Protein AF-A0A965K8X4-F1 (afdb_monomer_lite)

Foldseek 3Di:
DDPVVVVVVVVVCCVVCVPVVCVVVVLVVQVVVLLVVLCVVAVVVVHDSPPPADADPVRHHDPVQLSRPPVNCVVLVQADPPPRHGDDD

Sequence (89 aa):
MSLQDALSILTLTTALHPGIVAVCAGAMGACVGSFLNVCIHRLPKGQSIVTPGSHCACGKPIPFWLNLPLLGWVSLRGKAACCGTRISV

Secondary structure (DSSP, 8-state):
--HHHHHHHHHHHHHH-HHHHHHHHHHHHHHHHHHHHHHHHHGGGT--SSSS--B-TTSPBPPGGGGSTTHHHHHHTTB-TTT--B---

Structure (mmCIF, N/CA/C/O backbone):
data_AF-A0A965K8X4-F1
#
_entry.id   AF-A0A965K8X4-F1
#
loop_
_atom_site.group_PDB
_atom_site.id
_atom_site.type_symbol
_atom_site.label_atom_id
_atom_site.label_alt_id
_atom_site.label_comp_id
_atom_site.label_asym_id
_atom_site.label_entity_id
_atom_site.label_seq_id
_atom_site.pdbx_PDB_ins_code
_atom_site.Cartn_x
_atom_site.Cartn_y
_atom_site.Cartn_z
_atom_site.occupancy
_atom_site.B_iso_or_equiv
_atom_site.auth_seq_id
_atom_site.auth_comp_id
_atom_site.auth_asym_id
_atom_site.auth_atom_id
_atom_site.pdbx_PDB_model_num
ATOM 1 N N . MET A 1 1 ? 34.262 -0.429 -13.362 1.00 72.81 1 MET A N 1
ATOM 2 C CA . MET A 1 1 ? 32.953 -0.393 -14.045 1.00 72.81 1 MET A CA 1
ATOM 3 C C . MET A 1 1 ? 32.516 1.061 -14.064 1.00 72.81 1 MET A C 1
ATOM 5 O O . MET A 1 1 ? 32.397 1.633 -12.984 1.00 72.81 1 MET A O 1
ATOM 9 N N . SER A 1 2 ? 32.454 1.692 -15.237 1.00 85.00 2 SER A N 1
ATOM 10 C CA . SER A 1 2 ? 32.311 3.151 -15.360 1.00 85.00 2 SER A CA 1
ATOM 11 C C . SER A 1 2 ? 30.838 3.562 -15.263 1.00 85.00 2 SER A C 1
ATOM 13 O O . SER A 1 2 ? 29.952 2.785 -15.612 1.00 85.00 2 SER A O 1
ATOM 15 N N . LEU A 1 3 ? 30.555 4.783 -14.798 1.00 79.88 3 LEU A N 1
ATOM 16 C CA . LEU A 1 3 ? 29.182 5.284 -14.632 1.00 79.88 3 LEU A CA 1
ATOM 17 C C . LEU A 1 3 ? 28.399 5.295 -15.963 1.00 79.88 3 LEU A C 1
ATOM 19 O O . LEU A 1 3 ? 27.210 4.982 -15.979 1.00 79.88 3 LEU A O 1
ATOM 23 N N . GLN A 1 4 ? 29.074 5.586 -17.082 1.00 81.81 4 GLN A N 1
ATOM 24 C CA . GLN A 1 4 ? 28.504 5.484 -18.430 1.00 81.81 4 GLN A CA 1
ATOM 25 C C . GLN A 1 4 ? 28.083 4.050 -18.787 1.00 81.81 4 GLN A C 1
ATOM 27 O O . GLN A 1 4 ? 27.002 3.878 -19.337 1.00 81.81 4 GLN A O 1
ATOM 32 N N . ASP A 1 5 ? 28.859 3.029 -18.408 1.00 80.06 5 ASP A N 1
ATOM 33 C CA . ASP A 1 5 ? 28.535 1.624 -18.702 1.00 80.06 5 ASP A CA 1
ATOM 34 C C . ASP A 1 5 ? 27.246 1.197 -17.984 1.00 80.06 5 ASP A C 1
ATOM 36 O O . ASP A 1 5 ? 26.386 0.528 -18.559 1.00 80.06 5 ASP A O 1
ATOM 40 N N . ALA A 1 6 ? 27.070 1.643 -16.736 1.00 75.94 6 ALA A N 1
ATOM 41 C CA . ALA A 1 6 ? 25.857 1.394 -15.960 1.00 75.94 6 ALA A CA 1
ATOM 42 C C . ALA A 1 6 ? 24.626 2.085 -16.573 1.00 75.94 6 ALA A C 1
ATOM 44 O O . ALA A 1 6 ? 23.551 1.483 -16.641 1.00 75.94 6 ALA A O 1
ATOM 45 N N . LEU A 1 7 ? 24.784 3.319 -17.067 1.00 80.94 7 LEU A N 1
ATOM 46 C CA . LEU A 1 7 ? 23.714 4.051 -17.747 1.00 80.94 7 LEU A CA 1
ATOM 47 C C . LEU A 1 7 ? 23.326 3.367 -19.066 1.00 80.94 7 LEU A C 1
ATOM 49 O O . LEU A 1 7 ? 22.142 3.188 -19.345 1.00 80.94 7 LEU A O 1
ATOM 53 N N . SER A 1 8 ? 24.307 2.921 -19.855 1.00 77.31 8 SER A N 1
ATOM 54 C CA . SER A 1 8 ? 24.083 2.204 -21.114 1.00 77.31 8 SER A CA 1
ATOM 55 C C . SER A 1 8 ? 23.354 0.877 -20.896 1.00 77.31 8 SER A C 1
ATOM 57 O O . SER A 1 8 ? 22.397 0.592 -21.612 1.00 77.31 8 SER A O 1
ATOM 59 N N . ILE A 1 9 ? 23.725 0.105 -19.868 1.00 70.75 9 ILE A N 1
ATOM 60 C CA . ILE A 1 9 ? 23.042 -1.148 -19.496 1.00 70.75 9 ILE A CA 1
ATOM 61 C C . ILE A 1 9 ? 21.599 -0.881 -19.041 1.00 70.75 9 ILE A C 1
ATOM 63 O O . ILE A 1 9 ? 20.679 -1.608 -19.429 1.00 70.75 9 ILE A O 1
ATOM 67 N N . LEU A 1 10 ? 21.371 0.182 -18.263 1.00 71.25 10 LEU A N 1
ATOM 68 C CA . LEU A 1 10 ? 20.032 0.593 -17.829 1.00 71.25 10 LEU A CA 1
ATOM 69 C C . LEU A 1 10 ? 19.154 1.019 -19.022 1.00 71.25 10 LEU A C 1
ATOM 71 O O . LEU A 1 10 ? 17.972 0.686 -19.095 1.00 71.25 10 LEU A O 1
ATOM 75 N N . THR A 1 11 ? 19.743 1.699 -20.005 1.00 72.31 11 THR A N 1
ATOM 76 C CA . THR A 1 11 ? 19.039 2.121 -21.228 1.00 72.31 11 THR A CA 1
ATOM 77 C C . THR A 1 11 ? 18.723 0.923 -22.136 1.00 72.31 11 THR A C 1
ATOM 79 O O . THR A 1 11 ? 17.635 0.830 -22.699 1.00 72.31 11 THR A O 1
ATOM 82 N N . LEU A 1 12 ? 19.636 -0.049 -22.233 1.00 69.12 12 LEU A N 1
ATOM 83 C CA . LEU A 1 12 ? 19.435 -1.272 -23.016 1.00 69.12 12 LEU A CA 1
ATOM 84 C C . LEU A 1 12 ? 18.340 -2.168 -22.411 1.00 69.12 12 LEU A C 1
ATOM 86 O O . LEU A 1 12 ? 17.502 -2.703 -23.130 1.00 69.12 12 LEU A O 1
ATOM 90 N N . THR A 1 13 ? 18.316 -2.310 -21.083 1.00 67.62 13 THR A N 1
ATOM 91 C CA . THR A 1 13 ? 17.315 -3.121 -20.363 1.00 67.62 13 THR A CA 1
ATOM 92 C C . THR A 1 13 ? 15.918 -2.495 -20.389 1.00 67.62 13 THR A C 1
ATOM 94 O O . THR A 1 13 ? 14.935 -3.213 -20.581 1.00 67.62 13 THR A O 1
ATOM 97 N N . THR A 1 14 ? 15.821 -1.166 -20.269 1.00 67.88 14 THR A N 1
ATOM 98 C CA . THR A 1 14 ? 14.555 -0.418 -20.413 1.00 67.88 14 THR A CA 1
ATOM 99 C C . THR A 1 14 ? 13.998 -0.469 -21.835 1.00 67.88 14 THR A C 1
ATOM 101 O O . THR A 1 14 ? 12.785 -0.603 -21.999 1.00 67.88 14 THR A O 1
ATOM 104 N N . ALA A 1 15 ? 14.862 -0.440 -22.854 1.00 68.81 15 ALA A N 1
ATOM 105 C CA . ALA A 1 15 ? 14.466 -0.562 -24.256 1.00 68.81 15 ALA A CA 1
ATOM 106 C C . ALA A 1 15 ? 14.022 -1.987 -24.644 1.00 68.81 15 ALA A C 1
ATOM 108 O O . ALA A 1 15 ? 13.101 -2.137 -25.444 1.00 68.81 15 ALA A O 1
ATOM 109 N N . LEU A 1 16 ? 14.640 -3.033 -24.075 1.00 68.19 16 LEU A N 1
ATOM 110 C CA . LEU A 1 16 ? 14.321 -4.430 -24.406 1.00 68.19 16 LEU A CA 1
ATOM 111 C C . LEU A 1 16 ? 13.093 -4.973 -23.648 1.00 68.19 16 LEU A C 1
ATOM 113 O O . LEU A 1 16 ? 12.404 -5.850 -24.161 1.00 68.19 16 LEU A O 1
ATOM 117 N N . HIS A 1 17 ? 12.812 -4.471 -22.438 1.00 78.69 17 HIS A N 1
ATOM 118 C CA . HIS A 1 17 ? 11.704 -4.942 -21.591 1.00 78.69 17 HIS A CA 1
ATOM 119 C C . HIS A 1 17 ? 10.941 -3.790 -20.905 1.00 78.69 17 HIS A C 1
ATOM 121 O O . HIS A 1 17 ? 10.874 -3.735 -19.670 1.00 78.69 17 HIS A O 1
ATOM 127 N N . PRO A 1 18 ? 10.293 -2.893 -21.672 1.00 77.62 18 PRO A N 1
ATOM 128 C CA . PRO A 1 18 ? 9.555 -1.759 -21.109 1.00 77.62 18 PRO A CA 1
ATOM 129 C C . PRO A 1 18 ? 8.440 -2.204 -20.149 1.00 77.62 18 PRO A C 1
ATOM 131 O O . PRO A 1 18 ? 8.181 -1.546 -19.144 1.00 77.62 18 PRO A O 1
ATOM 134 N N . GLY A 1 19 ? 7.828 -3.367 -20.405 1.00 84.31 19 GLY A N 1
ATOM 135 C CA . GLY A 1 19 ? 6.803 -3.946 -19.536 1.00 84.31 19 GLY A CA 1
ATOM 136 C C . GLY A 1 19 ? 7.321 -4.337 -18.149 1.00 84.31 19 GLY A C 1
ATOM 137 O O . GLY A 1 19 ? 6.662 -4.048 -17.155 1.00 84.31 19 GLY A O 1
ATOM 138 N N . ILE A 1 20 ? 8.513 -4.937 -18.054 1.00 85.62 20 ILE A N 1
ATOM 139 C CA . ILE A 1 20 ? 9.091 -5.347 -16.761 1.00 85.62 20 ILE A CA 1
ATOM 140 C C . ILE A 1 20 ? 9.405 -4.112 -15.921 1.00 85.62 20 ILE A C 1
ATOM 142 O O . ILE A 1 20 ? 9.049 -4.054 -14.745 1.00 85.62 20 ILE A O 1
ATOM 146 N N . VAL A 1 21 ? 10.017 -3.099 -16.535 1.00 85.75 21 VAL A N 1
ATOM 147 C CA . VAL A 1 21 ? 10.342 -1.844 -15.849 1.00 85.75 21 VAL A CA 1
ATOM 148 C C . VAL A 1 21 ? 9.073 -1.150 -15.358 1.00 85.75 21 VAL A C 1
ATOM 150 O O . VAL A 1 21 ? 9.019 -0.743 -14.198 1.00 85.75 21 VAL A O 1
ATOM 153 N N . ALA A 1 22 ? 8.033 -1.074 -16.193 1.00 87.25 22 ALA A N 1
ATOM 154 C CA . ALA A 1 22 ? 6.755 -0.478 -15.814 1.00 87.25 22 ALA A CA 1
ATOM 155 C C . ALA A 1 22 ? 6.078 -1.231 -14.658 1.00 87.25 22 ALA A C 1
ATOM 157 O O . ALA A 1 22 ? 5.597 -0.600 -13.717 1.00 87.25 22 ALA A O 1
ATOM 158 N N . VAL A 1 23 ? 6.075 -2.569 -14.686 1.00 89.44 23 VAL A N 1
ATOM 159 C CA . VAL A 1 23 ? 5.507 -3.393 -13.607 1.00 89.44 23 VAL A CA 1
ATOM 160 C C . VAL A 1 23 ? 6.281 -3.198 -12.304 1.00 89.44 23 VAL A C 1
ATOM 162 O O . VAL A 1 23 ? 5.662 -2.975 -11.266 1.00 89.44 23 VAL A O 1
ATOM 165 N N . CYS A 1 24 ? 7.614 -3.223 -12.341 1.00 89.38 24 CYS A N 1
ATOM 166 C CA . CYS A 1 24 ? 8.444 -3.007 -11.156 1.00 89.38 24 CYS A CA 1
ATOM 167 C C . CYS A 1 24 ? 8.252 -1.600 -10.571 1.00 89.38 24 CYS A C 1
ATOM 169 O O . CYS A 1 24 ? 8.036 -1.457 -9.366 1.00 89.38 24 CYS A O 1
ATOM 171 N N . ALA A 1 25 ? 8.274 -0.566 -11.418 1.00 90.19 25 ALA A N 1
ATOM 172 C CA . ALA A 1 25 ? 8.040 0.815 -11.000 1.00 90.19 25 ALA A CA 1
ATOM 173 C C . ALA A 1 25 ? 6.626 0.999 -10.426 1.00 90.19 25 ALA A C 1
ATOM 175 O O . ALA A 1 25 ? 6.462 1.612 -9.371 1.00 90.19 25 ALA A O 1
ATOM 176 N N . GLY A 1 26 ? 5.612 0.418 -11.072 1.00 91.06 26 GLY A N 1
ATOM 177 C CA . GLY A 1 26 ? 4.226 0.444 -10.610 1.00 91.06 26 GLY A CA 1
ATOM 178 C C . GLY A 1 26 ? 4.034 -0.285 -9.280 1.00 91.06 26 GLY A C 1
ATOM 179 O O . GLY A 1 26 ? 3.385 0.249 -8.384 1.00 91.06 26 GLY A O 1
ATOM 180 N N . ALA A 1 27 ? 4.640 -1.461 -9.107 1.00 90.25 27 ALA A N 1
ATOM 181 C CA . ALA A 1 27 ? 4.590 -2.212 -7.854 1.00 90.25 27 ALA A CA 1
ATOM 182 C C . ALA A 1 27 ? 5.257 -1.438 -6.708 1.00 90.25 27 ALA A C 1
ATOM 184 O O . ALA A 1 27 ? 4.684 -1.319 -5.625 1.00 90.25 27 ALA A O 1
ATOM 185 N N . MET A 1 28 ? 6.430 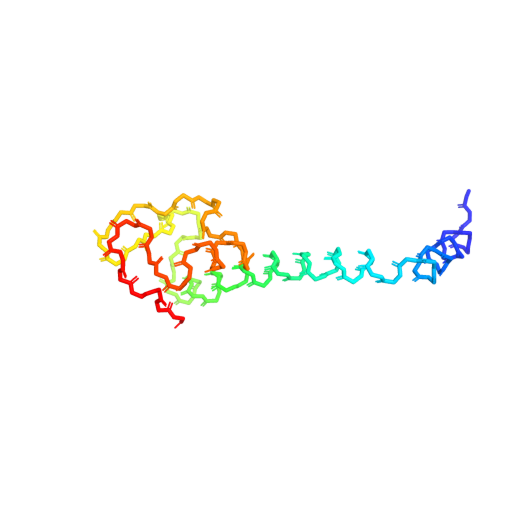-0.849 -6.956 1.00 91.94 28 MET A N 1
ATOM 186 C CA . MET A 1 28 ? 7.117 -0.028 -5.961 1.00 91.94 28 MET A CA 1
ATOM 187 C C . MET A 1 28 ? 6.306 1.223 -5.606 1.00 91.94 28 MET A C 1
ATOM 189 O O . MET A 1 28 ? 6.113 1.514 -4.425 1.00 91.94 28 MET A O 1
ATOM 193 N N . GLY A 1 29 ? 5.762 1.917 -6.609 1.00 93.56 29 GLY A N 1
ATOM 194 C CA . GLY A 1 29 ? 4.874 3.060 -6.412 1.00 93.56 29 GLY A CA 1
ATOM 195 C C . GLY A 1 29 ? 3.613 2.700 -5.624 1.00 93.56 29 GLY A C 1
ATOM 196 O O . GLY A 1 29 ? 3.234 3.434 -4.714 1.00 93.56 29 GLY A O 1
ATOM 197 N N . ALA A 1 30 ? 3.003 1.544 -5.897 1.00 90.88 30 ALA A N 1
ATOM 198 C CA . ALA A 1 30 ? 1.843 1.054 -5.157 1.00 90.88 30 ALA A CA 1
ATOM 199 C C . ALA A 1 30 ? 2.179 0.764 -3.685 1.00 90.88 30 ALA A C 1
ATOM 201 O O . ALA A 1 30 ? 1.419 1.157 -2.800 1.00 90.88 30 ALA A O 1
ATOM 202 N N . CYS A 1 31 ? 3.328 0.138 -3.405 1.00 89.12 31 CYS A N 1
ATOM 203 C CA . CYS A 1 31 ? 3.796 -0.102 -2.037 1.00 89.12 31 CYS A CA 1
ATOM 204 C C . CYS A 1 31 ? 4.032 1.211 -1.274 1.00 89.12 31 CYS A C 1
ATOM 206 O O . CYS A 1 31 ? 3.532 1.377 -0.159 1.00 89.12 31 CYS A O 1
ATOM 208 N N . VAL A 1 32 ? 4.747 2.161 -1.886 1.00 93.56 32 VAL A N 1
ATOM 209 C CA . VAL A 1 32 ? 5.030 3.475 -1.285 1.00 93.56 32 VAL A CA 1
ATOM 210 C C . VAL A 1 32 ? 3.739 4.264 -1.067 1.00 93.56 32 VAL A C 1
ATOM 212 O O . VAL A 1 32 ? 3.506 4.761 0.034 1.00 93.56 32 VAL A O 1
ATOM 215 N N . GLY A 1 33 ? 2.865 4.334 -2.072 1.00 92.31 33 GLY A N 1
ATOM 216 C CA . GLY A 1 33 ? 1.574 5.015 -1.974 1.00 92.31 33 GLY A CA 1
ATOM 217 C C . GLY A 1 33 ? 0.676 4.416 -0.891 1.00 92.31 33 GLY A C 1
ATOM 218 O O . GLY A 1 33 ? 0.084 5.152 -0.103 1.00 92.31 33 GLY A O 1
ATOM 219 N N . SER A 1 34 ? 0.635 3.085 -0.779 1.00 88.25 34 SER A N 1
ATOM 220 C CA . SER A 1 34 ? -0.113 2.394 0.276 1.00 88.25 34 SER A CA 1
ATOM 221 C C . SER A 1 34 ? 0.394 2.755 1.673 1.00 88.25 34 SER A C 1
ATOM 223 O O . SER A 1 34 ? -0.413 2.973 2.578 1.00 88.25 34 SER A O 1
ATOM 225 N N . PHE A 1 35 ? 1.713 2.835 1.867 1.00 90.25 35 PHE A N 1
ATOM 226 C CA . PHE A 1 35 ? 2.292 3.232 3.151 1.00 90.25 35 PHE A CA 1
ATOM 227 C C . PHE A 1 35 ? 2.028 4.709 3.467 1.00 90.25 35 PHE A C 1
ATOM 229 O O . PHE A 1 35 ? 1.577 5.036 4.566 1.00 90.25 35 PHE A O 1
ATOM 236 N N . LEU A 1 36 ? 2.230 5.600 2.492 1.00 92.62 36 LEU A N 1
ATOM 237 C CA . LEU A 1 36 ? 1.949 7.028 2.652 1.00 92.62 36 LEU A CA 1
ATOM 238 C C . LEU A 1 36 ? 0.479 7.291 2.998 1.00 92.62 36 LEU A C 1
ATOM 240 O O . LEU A 1 36 ? 0.20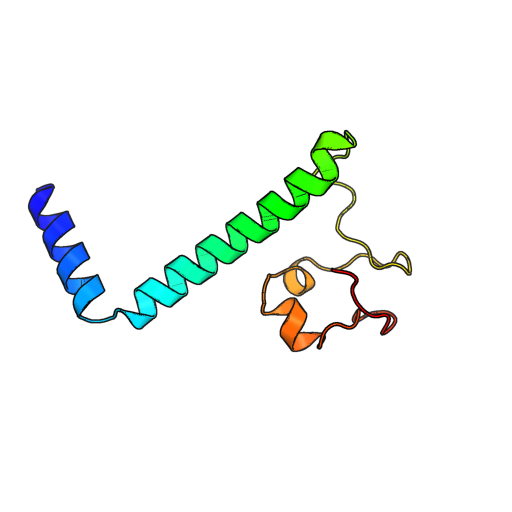5 8.164 3.819 1.00 92.62 36 LEU A O 1
ATOM 244 N N . ASN A 1 37 ? -0.456 6.502 2.460 1.00 91.00 37 ASN A N 1
ATOM 245 C CA . ASN A 1 37 ? -1.870 6.592 2.820 1.00 91.00 37 ASN A CA 1
ATOM 246 C C . ASN A 1 37 ? -2.108 6.327 4.321 1.00 91.00 37 ASN A C 1
ATOM 248 O O . ASN A 1 37 ? -2.872 7.043 4.971 1.00 91.00 37 ASN A O 1
ATOM 252 N N . VAL A 1 38 ? -1.401 5.351 4.909 1.00 89.25 38 VAL A N 1
ATOM 253 C CA . VAL A 1 38 ? -1.446 5.099 6.361 1.00 89.25 38 VAL A CA 1
ATOM 254 C C . VAL A 1 38 ? -0.878 6.289 7.137 1.00 89.25 38 VAL A C 1
ATOM 256 O O . VAL A 1 38 ? -1.488 6.726 8.115 1.00 89.25 38 VAL A O 1
ATOM 259 N N . CYS A 1 39 ? 0.251 6.845 6.692 1.00 90.94 39 CYS A N 1
ATOM 260 C CA . CYS A 1 39 ? 0.885 7.999 7.332 1.00 90.94 39 CYS A CA 1
ATOM 261 C C . CYS A 1 39 ? -0.025 9.235 7.327 1.00 90.94 39 CYS A C 1
ATOM 263 O O . CYS A 1 39 ? -0.248 9.825 8.382 1.00 90.94 39 CYS A O 1
ATOM 265 N N . ILE A 1 40 ? -0.603 9.591 6.176 1.00 93.44 40 ILE A N 1
ATOM 266 C CA . ILE A 1 40 ? -1.511 10.742 6.037 1.00 93.44 40 ILE A CA 1
ATOM 267 C C . ILE A 1 40 ? -2.748 10.573 6.925 1.00 93.44 40 ILE A C 1
ATOM 269 O O . ILE A 1 40 ? -3.218 11.540 7.521 1.00 93.44 40 ILE A O 1
ATOM 273 N N . HIS A 1 41 ? -3.261 9.349 7.067 1.00 89.62 41 HIS A N 1
ATOM 274 C CA . HIS A 1 41 ? -4.434 9.098 7.898 1.00 89.62 41 HIS A CA 1
ATOM 275 C C . HIS A 1 41 ? -4.143 9.151 9.408 1.00 89.62 41 HIS A C 1
ATOM 277 O O . HIS A 1 41 ? -4.984 9.626 10.180 1.00 89.62 41 HIS A O 1
ATOM 283 N N . ARG A 1 42 ? -2.992 8.622 9.846 1.00 92.31 42 ARG A N 1
ATOM 284 C CA . ARG A 1 42 ? -2.681 8.398 11.270 1.00 92.31 42 ARG A CA 1
ATOM 285 C C . ARG A 1 42 ? -1.876 9.526 11.915 1.00 92.31 42 ARG A C 1
ATOM 287 O O . ARG A 1 42 ? -2.152 9.863 13.067 1.00 92.31 42 ARG A O 1
ATOM 294 N N . LEU A 1 43 ? -0.933 10.139 11.193 1.00 93.31 43 LEU A N 1
ATOM 295 C CA . LEU A 1 43 ? -0.034 11.161 11.748 1.00 93.31 43 LEU A CA 1
ATOM 296 C C . LEU A 1 43 ? -0.767 12.413 12.260 1.00 93.31 43 LEU A C 1
ATOM 298 O O . LEU A 1 43 ? -0.495 12.807 13.394 1.00 93.31 43 LEU A O 1
ATOM 302 N N . PRO A 1 44 ? -1.744 13.004 11.538 1.00 93.69 44 PRO A N 1
ATOM 303 C CA . PRO A 1 44 ? -2.476 14.173 12.039 1.00 93.69 44 PRO A CA 1
ATOM 304 C C . PRO A 1 44 ? -3.307 13.876 13.293 1.00 93.69 44 PRO A C 1
ATOM 306 O O . PRO A 1 44 ? -3.652 14.782 14.044 1.00 93.69 44 PRO A O 1
ATOM 309 N N . LYS A 1 45 ? -3.636 12.599 13.519 1.00 93.31 45 LYS A N 1
ATOM 310 C CA . LYS A 1 45 ? -4.411 12.121 14.670 1.00 93.31 45 LYS A CA 1
ATOM 311 C C . LYS A 1 45 ? -3.522 11.684 15.841 1.00 93.31 45 LYS A C 1
ATOM 313 O O . LYS A 1 45 ? -4.053 11.196 16.834 1.00 93.31 45 LYS A O 1
ATOM 318 N N . GLY A 1 46 ? -2.193 11.778 15.712 1.00 92.88 46 GLY A N 1
ATOM 319 C CA . GLY A 1 46 ? -1.242 11.284 16.715 1.00 92.88 46 GLY A CA 1
ATOM 320 C C . GLY A 1 46 ? -1.295 9.766 16.929 1.00 92.88 46 GLY A C 1
ATOM 321 O O . GLY A 1 46 ? -0.894 9.276 17.982 1.00 92.88 46 GLY A O 1
ATOM 322 N N . GLN A 1 47 ? -1.826 9.008 15.966 1.00 91.19 47 GLN A N 1
ATOM 323 C CA . GLN A 1 47 ? -1.968 7.557 16.076 1.00 91.19 47 GLN A CA 1
ATOM 324 C C . GLN A 1 47 ? -0.672 6.849 15.670 1.00 91.19 47 GLN A C 1
ATOM 326 O O . GLN A 1 47 ? 0.009 7.259 14.729 1.00 91.19 47 GLN A O 1
ATOM 331 N N . SER A 1 48 ? -0.356 5.737 16.335 1.00 89.94 48 SER A N 1
ATOM 332 C CA . SER A 1 48 ? 0.788 4.898 15.961 1.00 89.94 48 SER A CA 1
ATOM 333 C C . SER A 1 48 ? 0.575 4.267 14.579 1.00 89.94 48 SER A C 1
ATOM 335 O O . SER A 1 48 ? -0.510 3.787 14.246 1.00 89.94 48 SER A O 1
ATOM 337 N N . ILE A 1 49 ? 1.628 4.268 13.757 1.00 89.56 49 ILE A N 1
ATOM 338 C CA . ILE A 1 49 ? 1.630 3.677 12.407 1.00 89.56 49 ILE A CA 1
ATOM 339 C C . ILE A 1 49 ? 1.688 2.145 12.482 1.00 89.56 49 ILE A C 1
ATOM 341 O O . ILE A 1 49 ? 1.150 1.458 11.618 1.00 89.56 49 ILE A O 1
ATOM 345 N N . VAL A 1 50 ? 2.322 1.615 13.530 1.00 86.69 50 VAL A N 1
ATOM 346 C CA . VAL A 1 50 ? 2.615 0.183 13.676 1.00 86.69 50 VAL A CA 1
ATOM 347 C C . VAL A 1 50 ? 1.491 -0.546 14.412 1.00 86.69 50 VAL A C 1
ATOM 349 O O . VAL A 1 50 ? 1.141 -1.670 14.059 1.00 86.69 50 VAL A O 1
ATOM 352 N N . THR A 1 51 ? 0.903 0.085 15.430 1.00 86.00 51 THR A N 1
ATOM 353 C CA . THR A 1 51 ? -0.060 -0.546 16.342 1.00 86.00 51 THR A CA 1
ATOM 354 C C . THR A 1 51 ? -1.225 0.390 16.673 1.00 86.00 51 THR A C 1
ATOM 356 O O . THR A 1 51 ? -0.999 1.564 16.948 1.00 86.00 51 THR A O 1
ATOM 359 N N . PRO A 1 52 ? -2.480 -0.093 16.691 1.00 84.50 52 PRO A N 1
ATOM 360 C CA . PRO A 1 52 ? -2.934 -1.411 16.244 1.00 84.50 52 PRO A CA 1
ATOM 361 C C . PRO A 1 52 ? -2.854 -1.562 14.712 1.00 84.50 52 PRO A C 1
ATOM 363 O O . PRO A 1 52 ? -2.763 -0.573 13.976 1.00 84.50 52 PRO A O 1
ATOM 366 N N . GLY A 1 53 ? -2.872 -2.807 14.227 1.00 85.31 53 GLY A N 1
ATOM 367 C CA . GLY A 1 53 ? -2.897 -3.105 12.790 1.00 85.31 53 GLY A CA 1
ATOM 368 C C . GLY A 1 53 ? -4.184 -2.620 12.109 1.00 85.31 53 GLY A C 1
ATOM 369 O O . GLY A 1 53 ? -5.040 -1.991 12.726 1.00 85.31 53 GLY A O 1
ATOM 370 N N . SER A 1 54 ? -4.342 -2.885 10.813 1.00 83.19 54 SER A N 1
ATOM 371 C CA . SER A 1 54 ? -5.612 -2.606 10.131 1.00 83.19 54 SER A CA 1
ATOM 372 C C . SER A 1 54 ? -6.712 -3.525 10.667 1.00 83.19 54 SER A C 1
ATOM 374 O O . SER A 1 54 ? -6.511 -4.733 10.797 1.00 83.19 54 SER A O 1
ATOM 376 N N . HIS A 1 55 ? -7.890 -2.967 10.933 1.00 88.38 55 HIS A N 1
ATOM 377 C CA . HIS A 1 55 ? -9.065 -3.703 11.394 1.00 88.38 55 HIS A CA 1
ATOM 378 C C . HIS A 1 55 ? -10.226 -3.483 10.435 1.00 88.38 55 HIS A C 1
ATOM 380 O O . HIS A 1 55 ? -10.364 -2.422 9.827 1.00 88.38 55 HIS A O 1
ATOM 386 N N . CYS A 1 56 ? -11.074 -4.495 10.301 1.00 86.56 56 CYS A N 1
ATOM 387 C CA . CYS A 1 56 ? -12.346 -4.332 9.622 1.00 86.56 56 CYS A CA 1
ATOM 388 C C . CYS A 1 56 ? -13.315 -3.524 10.500 1.00 86.56 56 CYS A C 1
ATOM 390 O O . CYS A 1 56 ? -13.163 -3.485 11.719 1.00 86.56 56 CYS A O 1
ATOM 392 N N . ALA A 1 57 ? -14.363 -2.952 9.903 1.00 84.56 57 ALA A N 1
ATOM 393 C CA . ALA A 1 57 ? -15.450 -2.288 10.625 1.00 84.56 57 ALA A CA 1
ATOM 394 C C . ALA A 1 57 ? -16.127 -3.190 11.680 1.00 84.56 57 ALA A C 1
ATOM 396 O O . ALA A 1 57 ? -16.668 -2.692 12.658 1.00 84.56 57 ALA A O 1
ATOM 397 N N . CYS A 1 58 ? -16.063 -4.518 11.519 1.00 87.19 58 CYS A N 1
ATOM 398 C CA . CYS A 1 58 ? -16.538 -5.485 12.515 1.00 87.19 58 CYS A CA 1
ATOM 399 C C . CYS A 1 58 ? -15.541 -5.755 13.663 1.00 87.19 58 CYS A C 1
ATOM 401 O O . CYS A 1 58 ? -15.790 -6.619 14.498 1.00 87.19 58 CYS A O 1
ATOM 403 N N . GLY A 1 59 ? -14.384 -5.085 13.680 1.00 86.12 59 GLY A N 1
ATOM 404 C CA . GLY A 1 59 ? -13.329 -5.231 14.688 1.00 86.12 59 GLY A CA 1
ATOM 405 C C . GLY A 1 59 ? -12.297 -6.328 14.399 1.00 86.12 59 GLY A C 1
ATOM 406 O O . GLY A 1 59 ? -11.217 -6.328 14.994 1.00 86.12 59 GLY A O 1
ATOM 407 N N . LYS A 1 60 ? -12.559 -7.246 13.455 1.00 89.94 60 LYS A N 1
ATOM 408 C CA . LYS A 1 60 ? -11.616 -8.335 13.148 1.00 89.94 60 LYS A CA 1
ATOM 409 C C . LYS A 1 60 ? -10.309 -7.781 12.552 1.00 89.94 60 LYS A C 1
ATOM 411 O O . LYS A 1 60 ? -10.382 -6.962 11.630 1.00 89.94 60 LYS A O 1
ATOM 416 N N . PRO A 1 61 ? -9.125 -8.212 13.030 1.00 88.06 61 PRO A N 1
ATOM 417 C CA . PRO A 1 61 ? -7.854 -7.798 12.443 1.00 88.06 61 PRO A CA 1
ATOM 418 C C . PRO A 1 61 ? -7.748 -8.269 10.990 1.00 88.06 61 PRO A C 1
ATOM 420 O O . PRO A 1 61 ? -8.133 -9.393 10.655 1.00 88.06 61 PRO A O 1
ATOM 423 N N . ILE A 1 62 ? -7.230 -7.396 10.129 1.00 87.25 62 ILE A N 1
ATOM 424 C CA . ILE A 1 62 ? -6.991 -7.686 8.717 1.00 87.25 62 ILE A CA 1
ATOM 425 C C . ILE A 1 62 ? -5.541 -8.164 8.583 1.00 87.25 62 ILE A C 1
ATOM 427 O O . ILE A 1 62 ? -4.625 -7.402 8.905 1.00 87.25 62 ILE A O 1
ATOM 431 N N . PRO A 1 63 ? -5.300 -9.397 8.105 1.00 86.62 63 PRO A N 1
ATOM 432 C CA . PRO A 1 63 ? -3.946 -9.873 7.878 1.00 86.62 63 PRO A CA 1
ATOM 433 C C . PRO A 1 63 ? -3.245 -9.031 6.809 1.00 86.62 63 PRO A C 1
ATOM 435 O O . PRO A 1 63 ? -3.872 -8.551 5.863 1.00 86.62 63 PRO A O 1
ATOM 438 N N . PHE A 1 64 ? -1.928 -8.870 6.937 1.00 83.31 64 PHE A N 1
ATOM 439 C CA . PHE A 1 64 ? -1.169 -7.925 6.115 1.00 83.31 64 PHE A CA 1
ATOM 440 C C . PHE A 1 64 ? -1.281 -8.193 4.603 1.00 83.31 64 PHE A C 1
ATOM 442 O O . PHE A 1 64 ? -1.335 -7.244 3.830 1.00 83.31 64 PHE A O 1
ATOM 449 N N . TRP A 1 65 ? -1.392 -9.455 4.167 1.00 84.38 65 TRP A N 1
ATOM 450 C CA . TRP A 1 65 ? -1.527 -9.809 2.746 1.00 84.38 65 TRP A CA 1
ATOM 451 C C . TRP A 1 65 ? -2.847 -9.340 2.124 1.00 84.38 65 TRP A C 1
ATOM 453 O O . TRP A 1 65 ? -2.893 -9.073 0.927 1.00 84.38 65 TRP A O 1
ATOM 463 N N . LEU A 1 66 ? -3.911 -9.179 2.9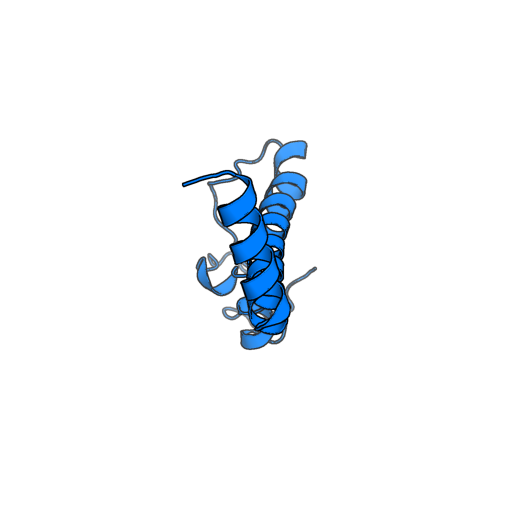20 1.00 85.75 66 LEU A N 1
ATOM 464 C CA . LEU A 1 66 ? -5.161 -8.570 2.452 1.00 85.75 66 LEU A CA 1
ATOM 465 C C . LEU A 1 66 ? -5.075 -7.039 2.365 1.00 85.75 66 LEU A C 1
ATOM 467 O O . LEU A 1 66 ? -5.900 -6.435 1.686 1.00 85.75 66 LEU A O 1
ATOM 471 N N . ASN A 1 67 ? -4.074 -6.423 3.002 1.00 80.69 67 ASN A N 1
ATOM 472 C CA . ASN A 1 67 ? -3.755 -5.002 2.842 1.00 80.69 67 ASN A CA 1
ATOM 473 C C . ASN A 1 67 ? -2.781 -4.736 1.680 1.00 80.69 67 ASN A C 1
ATOM 475 O O . ASN A 1 67 ? -2.414 -3.585 1.464 1.00 80.69 67 ASN A O 1
ATOM 479 N N . 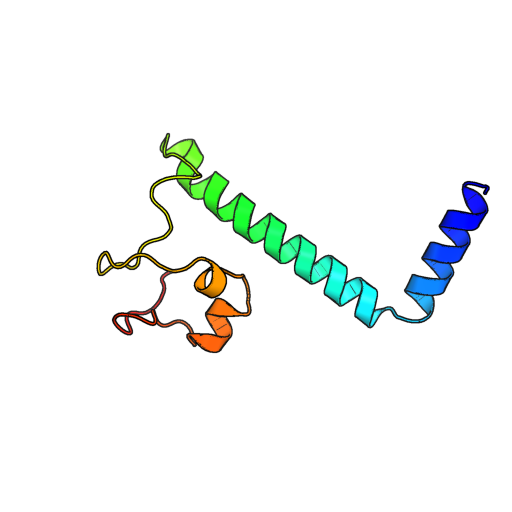LEU A 1 68 ? -2.344 -5.764 0.938 1.00 83.31 68 LEU A N 1
ATOM 480 C CA . LEU A 1 68 ? -1.439 -5.569 -0.193 1.00 83.31 68 LEU A CA 1
ATOM 481 C C . LEU A 1 68 ? -2.192 -4.841 -1.327 1.00 83.31 68 LEU A C 1
ATOM 483 O O . LEU A 1 68 ? -3.242 -5.333 -1.767 1.00 83.31 68 LEU A O 1
ATOM 487 N N . PRO A 1 69 ? -1.703 -3.674 -1.791 1.00 72.75 69 PRO A N 1
ATOM 488 C CA . PRO A 1 69 ? -2.410 -2.856 -2.766 1.00 72.75 69 PRO A CA 1
ATOM 489 C C . PRO A 1 69 ? -2.663 -3.641 -4.055 1.00 72.75 69 PRO A C 1
ATOM 491 O O . PRO A 1 69 ? -1.849 -4.469 -4.463 1.00 72.75 69 PRO A O 1
ATOM 494 N N . LEU A 1 70 ? -3.815 -3.378 -4.684 1.00 76.44 70 LEU A N 1
ATOM 495 C CA . LEU A 1 70 ? -4.338 -4.048 -5.887 1.00 76.44 70 LEU A CA 1
ATOM 496 C C . LEU A 1 70 ? -4.689 -5.536 -5.693 1.00 76.44 70 LEU A C 1
ATOM 498 O O . LEU A 1 70 ? -5.820 -5.926 -5.977 1.00 76.44 70 LEU A O 1
ATOM 502 N N . LEU A 1 71 ? -3.784 -6.356 -5.156 1.00 81.06 71 LEU A N 1
ATOM 503 C CA . LEU A 1 71 ? -3.988 -7.799 -4.971 1.00 81.06 71 LEU A CA 1
ATOM 504 C C . LEU A 1 71 ? -5.078 -8.109 -3.937 1.00 81.06 71 LEU A C 1
ATOM 506 O O . LEU A 1 71 ? -5.970 -8.920 -4.203 1.00 81.06 71 LEU A O 1
ATOM 510 N N . GLY A 1 72 ? -5.055 -7.425 -2.789 1.00 81.12 72 GLY A N 1
ATOM 511 C CA . GLY A 1 72 ? -6.096 -7.556 -1.771 1.00 81.12 72 GLY A CA 1
ATOM 512 C C . GLY A 1 72 ? -7.461 -7.119 -2.303 1.00 81.12 72 GLY A C 1
ATOM 513 O O . GLY A 1 72 ? -8.433 -7.859 -2.195 1.00 81.12 72 GLY A O 1
ATOM 514 N N . TRP A 1 73 ? -7.530 -5.955 -2.958 1.00 81.25 73 TRP A N 1
ATOM 515 C CA . TRP A 1 73 ? -8.787 -5.403 -3.476 1.00 81.25 73 TRP A CA 1
ATOM 516 C C . TRP A 1 73 ? -9.428 -6.275 -4.565 1.00 81.25 73 TRP A C 1
ATOM 518 O O . TRP A 1 73 ? -10.635 -6.521 -4.503 1.00 81.25 73 TRP A O 1
ATOM 528 N N . VAL A 1 74 ? -8.633 -6.787 -5.516 1.00 84.31 74 VAL A N 1
ATOM 529 C CA . VAL A 1 74 ? -9.117 -7.683 -6.583 1.00 84.31 74 VAL A CA 1
ATOM 530 C C . VAL A 1 74 ? -9.644 -8.996 -6.002 1.00 84.31 74 VAL A C 1
ATOM 532 O O . VAL A 1 74 ? -10.748 -9.416 -6.352 1.00 84.31 74 VAL A O 1
ATOM 535 N N . SER A 1 75 ? -8.902 -9.617 -5.079 1.00 84.00 75 SER A N 1
ATOM 536 C CA . SER A 1 75 ? -9.311 -10.873 -4.432 1.00 84.00 75 SER A CA 1
ATOM 537 C C . SER A 1 75 ? -10.601 -10.707 -3.617 1.00 84.00 75 SER A C 1
ATOM 539 O O . SER A 1 75 ? -11.524 -11.517 -3.695 1.00 84.00 75 SER A O 1
ATOM 541 N N . LEU A 1 76 ? -10.702 -9.593 -2.892 1.00 86.38 76 LEU A N 1
ATOM 542 C CA . LE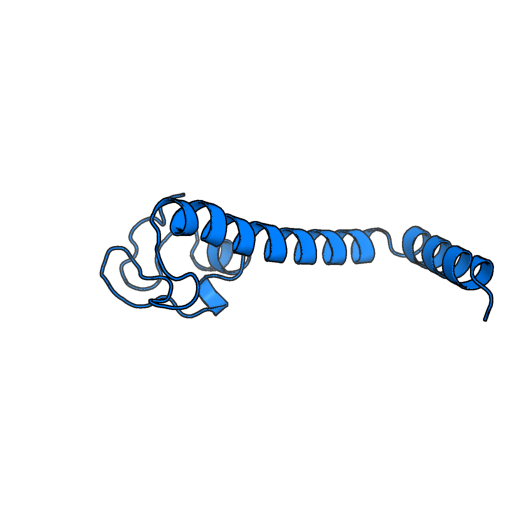U A 1 76 ? -11.838 -9.255 -2.041 1.00 86.38 76 LEU A CA 1
ATOM 543 C C . LEU A 1 76 ? -13.044 -8.693 -2.806 1.00 86.38 76 LEU A C 1
ATOM 545 O O . LEU A 1 76 ? -14.132 -8.580 -2.237 1.00 86.38 76 LEU A O 1
ATOM 549 N N . ARG A 1 77 ? -12.870 -8.307 -4.079 1.00 86.81 77 ARG A N 1
ATOM 550 C CA . ARG A 1 77 ? -13.889 -7.634 -4.906 1.00 86.81 77 ARG A CA 1
ATOM 551 C C . ARG A 1 77 ? -14.523 -6.430 -4.191 1.00 86.81 77 ARG A C 1
ATOM 553 O O . ARG A 1 77 ? -15.735 -6.221 -4.247 1.00 86.81 77 ARG A O 1
ATOM 560 N N . GLY A 1 78 ? -13.707 -5.677 -3.451 1.00 83.25 78 GLY A N 1
ATOM 561 C CA . GLY A 1 78 ? -14.148 -4.521 -2.662 1.00 83.25 78 GLY A CA 1
ATOM 562 C C . GLY A 1 78 ? -14.967 -4.842 -1.398 1.00 83.25 78 GLY A C 1
ATOM 563 O O . GLY A 1 78 ? -15.583 -3.934 -0.835 1.00 83.25 78 GLY A O 1
ATOM 564 N N . LYS A 1 79 ? -14.999 -6.098 -0.930 1.00 87.62 79 LYS A N 1
ATOM 565 C CA . LYS A 1 79 ? -15.714 -6.523 0.288 1.00 87.62 79 LYS A CA 1
ATOM 566 C C . LYS A 1 79 ? -14.764 -7.114 1.326 1.00 87.62 79 LYS A C 1
ATOM 568 O O . LYS A 1 79 ? -13.879 -7.889 1.000 1.00 87.62 79 LYS A O 1
ATOM 573 N N . ALA A 1 80 ? -14.960 -6.807 2.601 1.00 88.06 80 ALA A N 1
ATOM 574 C CA . ALA A 1 80 ? -14.149 -7.380 3.667 1.00 88.06 80 ALA A CA 1
ATOM 575 C C . ALA A 1 80 ? -14.316 -8.911 3.735 1.00 88.06 80 ALA A C 1
ATOM 577 O O . ALA A 1 80 ? -15.438 -9.403 3.820 1.00 88.06 80 ALA A O 1
ATOM 578 N N . ALA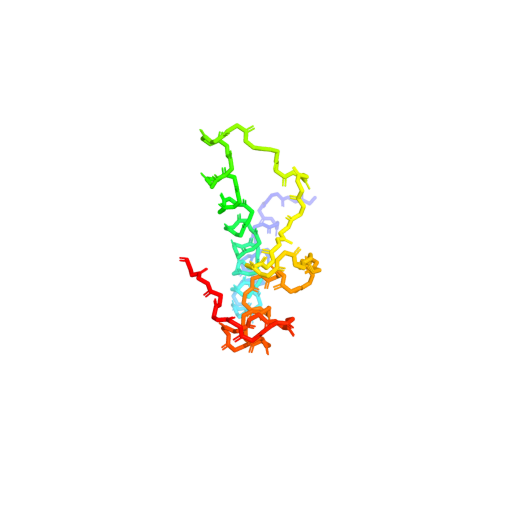 A 1 81 ? -13.211 -9.666 3.785 1.00 87.06 81 ALA A N 1
ATOM 579 C CA . ALA A 1 81 ? -13.243 -11.137 3.860 1.00 87.06 81 ALA A CA 1
ATOM 580 C C . ALA A 1 81 ? -13.989 -11.691 5.084 1.00 87.06 81 ALA A C 1
ATOM 582 O O . ALA A 1 81 ? -14.453 -12.824 5.065 1.00 87.06 81 ALA A O 1
ATOM 583 N N . CYS A 1 82 ? -14.058 -10.925 6.174 1.00 87.69 82 CYS A N 1
ATOM 584 C CA . CYS A 1 82 ? -14.601 -11.403 7.441 1.00 87.69 82 CYS A CA 1
ATOM 585 C C . CYS A 1 82 ? -16.118 -11.227 7.579 1.00 87.69 82 CYS A C 1
ATOM 587 O O . CYS A 1 82 ? -16.762 -12.106 8.137 1.00 87.69 82 CYS A O 1
ATOM 589 N N . CYS A 1 83 ? -16.682 -10.114 7.105 1.00 89.44 83 CYS A N 1
ATOM 590 C CA . CYS A 1 83 ? -18.106 -9.795 7.264 1.00 89.44 83 CYS A CA 1
ATOM 591 C C . CYS A 1 83 ? -18.816 -9.427 5.952 1.00 89.44 83 CYS A C 1
ATOM 593 O O . CYS A 1 83 ? -20.018 -9.187 5.959 1.00 89.44 83 CYS A O 1
ATOM 595 N N . GLY A 1 84 ? -18.102 -9.347 4.825 1.00 86.94 84 GLY A N 1
ATOM 596 C CA . GLY A 1 84 ? -18.677 -9.005 3.522 1.00 86.94 84 GLY A CA 1
ATOM 597 C C . GLY A 1 84 ? -19.067 -7.532 3.344 1.00 86.94 84 GLY A C 1
ATOM 598 O O . GLY A 1 84 ? -19.484 -7.152 2.247 1.00 86.94 84 GLY A O 1
ATOM 599 N N . THR A 1 85 ? -18.915 -6.693 4.375 1.00 87.88 85 THR A N 1
ATOM 600 C CA . THR A 1 85 ? -19.144 -5.243 4.287 1.00 87.88 85 THR A CA 1
ATOM 601 C C . THR A 1 85 ? -18.220 -4.625 3.243 1.00 87.88 85 THR A C 1
ATOM 603 O O . THR A 1 85 ? -17.065 -5.036 3.110 1.00 87.88 85 THR A O 1
ATOM 606 N N . ARG A 1 86 ? -18.706 -3.632 2.488 1.00 83.38 86 ARG A N 1
ATOM 607 C CA . ARG A 1 86 ? -17.857 -2.913 1.528 1.00 83.38 86 ARG A CA 1
ATOM 608 C C . ARG A 1 86 ? -16.704 -2.232 2.258 1.00 83.38 86 ARG A C 1
ATOM 610 O O . ARG A 1 86 ? -16.913 -1.593 3.286 1.00 83.38 86 ARG A O 1
ATOM 617 N N . ILE A 1 87 ? -15.503 -2.374 1.710 1.00 77.50 87 ILE A N 1
ATOM 618 C CA . ILE A 1 87 ? -14.333 -1.634 2.180 1.00 77.50 87 ILE A CA 1
ATOM 619 C C . ILE A 1 87 ? -14.548 -0.184 1.740 1.00 77.50 87 ILE A C 1
ATOM 621 O O . ILE A 1 87 ? -14.667 0.082 0.544 1.00 77.50 87 ILE A O 1
ATOM 625 N N . SER A 1 88 ? -14.683 0.728 2.701 1.00 66.31 88 SER A N 1
ATOM 626 C CA . SER A 1 88 ? -14.736 2.163 2.424 1.00 66.31 88 SER A CA 1
ATOM 627 C C . SER A 1 88 ? -13.376 2.619 1.905 1.00 66.31 88 SER A C 1
ATOM 629 O O . SER A 1 88 ? -12.357 2.277 2.511 1.00 66.31 88 SER A O 1
ATOM 631 N N . VAL A 1 89 ? -13.381 3.354 0.793 1.00 56.25 89 VAL A N 1
ATOM 632 C CA . VAL A 1 89 ? -12.202 4.068 0.283 1.00 56.25 89 VAL A CA 1
ATOM 633 C C . VAL A 1 89 ? -11.991 5.324 1.115 1.00 56.25 89 VAL A C 1
ATOM 635 O O . VAL A 1 89 ? -13.013 5.992 1.396 1.00 56.25 89 VAL A O 1
#

pLDDT: mean 84.22, std 7.6, range [56.25, 93.69]

Radius of gyration: 18.6 Å; chains: 1; bounding box: 52×26×41 Å